Protein AF-A0AA37QQE6-F1 (afdb_monomer_lite)

Organism: NCBI:txid410072

pLDDT: mean 89.03, std 10.57, range [47.0, 96.75]

Foldseek 3Di:
DPDDPLQVVLCVQLVHQQLPDDDPDDPDDDPPDDDSCPSDDPVSVVVCVVVVSNPHD

Secondary structure (DSSP, 8-state):
-PPPHHHHHHHHHHTS-GGG----S-SS--TTPPPGGGGS-HHHHHHHHHTTTT---

Sequence (57 aa):
MAVDKEYERICKKLGFIPSEYKYDGPIEEDDTWVNPFSVLTVEENDYLYENGYLYQK

Structure (mmCIF, N/CA/C/O backbone):
data_AF-A0AA37QQE6-F1
#
_entry.id   AF-A0AA37QQE6-F1
#
loop_
_atom_site.group_PDB
_atom_site.id
_atom_site.type_symbol
_atom_site.label_atom_id
_atom_site.label_alt_id
_atom_site.label_comp_id
_atom_site.label_asym_id
_atom_site.label_entity_id
_atom_site.label_seq_id
_atom_site.pdbx_PDB_ins_code
_atom_site.Cartn_x
_atom_site.Cartn_y
_atom_site.Cartn_z
_atom_site.occupancy
_atom_site.B_iso_or_equiv
_atom_site.auth_seq_id
_atom_site.auth_comp_id
_atom_site.auth_asym_id
_atom_site.auth_atom_id
_atom_site.pdbx_PDB_model_num
ATOM 1 N N . MET A 1 1 ? -13.679 -9.295 12.259 1.00 47.00 1 MET A N 1
ATOM 2 C CA . MET A 1 1 ? -12.876 -8.056 12.272 1.00 47.00 1 MET A CA 1
ATOM 3 C C . MET A 1 1 ? -13.500 -7.144 11.241 1.00 47.00 1 MET A C 1
ATOM 5 O O . MET A 1 1 ? -13.648 -7.584 10.109 1.00 47.00 1 MET A O 1
ATOM 9 N N . ALA A 1 2 ? -14.004 -5.977 11.642 1.00 56.06 2 ALA A N 1
ATOM 10 C CA . ALA A 1 2 ? -14.496 -5.014 10.664 1.00 56.06 2 ALA A CA 1
ATOM 11 C C . ALA A 1 2 ? -13.281 -4.550 9.860 1.00 56.06 2 ALA A C 1
ATOM 13 O O . ALA A 1 2 ? -12.320 -4.066 10.454 1.00 56.06 2 ALA A O 1
ATOM 14 N N . VAL A 1 3 ? -13.289 -4.790 8.551 1.00 62.06 3 VAL A N 1
ATOM 15 C CA . VAL A 1 3 ? -12.304 -4.184 7.660 1.00 62.06 3 VAL A CA 1
ATOM 16 C C . VAL A 1 3 ? -12.497 -2.675 7.788 1.00 62.06 3 VAL A C 1
ATOM 18 O O . VAL A 1 3 ? -13.626 -2.184 7.724 1.00 62.06 3 VAL A O 1
ATOM 21 N N . ASP A 1 4 ? -11.420 -1.960 8.098 1.00 83.00 4 ASP A N 1
ATOM 22 C CA . ASP A 1 4 ? -11.469 -0.513 8.264 1.00 83.00 4 ASP A CA 1
ATOM 23 C C . ASP A 1 4 ? -11.934 0.129 6.946 1.00 83.00 4 ASP A C 1
ATOM 25 O O . ASP A 1 4 ? -11.476 -0.242 5.863 1.00 83.00 4 ASP A O 1
ATOM 29 N N . LYS A 1 5 ? -12.852 1.098 7.032 1.00 90.38 5 LYS A N 1
ATOM 30 C CA . LYS A 1 5 ? -13.344 1.840 5.863 1.00 90.38 5 LYS A CA 1
ATOM 31 C C . LYS A 1 5 ? -12.205 2.535 5.122 1.00 90.38 5 LYS A C 1
ATOM 33 O O . LYS A 1 5 ? -12.286 2.687 3.903 1.00 90.38 5 LYS A O 1
ATOM 38 N N . GLU A 1 6 ? -11.166 2.946 5.845 1.00 91.94 6 GLU A N 1
ATOM 39 C CA . GLU A 1 6 ? -9.970 3.539 5.255 1.00 91.94 6 GLU A CA 1
ATOM 40 C C . GLU A 1 6 ? -9.185 2.498 4.447 1.00 91.94 6 GLU A C 1
ATOM 42 O O . GLU A 1 6 ? -8.880 2.730 3.277 1.00 91.94 6 GLU A O 1
ATOM 47 N N . TYR A 1 7 ? -8.977 1.299 4.999 1.00 93.88 7 TYR A N 1
ATOM 48 C CA . TYR A 1 7 ? -8.320 0.205 4.282 1.00 93.88 7 TYR A CA 1
ATOM 49 C C . TYR A 1 7 ? -9.081 -0.200 3.009 1.00 93.88 7 TYR A C 1
ATOM 51 O O . TYR A 1 7 ? -8.474 -0.357 1.948 1.00 93.88 7 TYR A O 1
ATOM 59 N N . GLU A 1 8 ? -10.416 -0.299 3.060 1.00 94.62 8 GLU A N 1
ATOM 60 C CA . GLU A 1 8 ? -11.227 -0.576 1.863 1.00 94.62 8 GLU A CA 1
ATOM 61 C C . GLU A 1 8 ? -11.099 0.518 0.795 1.00 94.62 8 GLU A C 1
ATOM 63 O O . GLU A 1 8 ? -11.080 0.218 -0.404 1.00 94.62 8 GLU A O 1
ATOM 68 N N . ARG A 1 9 ? -11.028 1.791 1.208 1.00 95.38 9 ARG A N 1
ATOM 69 C CA . ARG A 1 9 ? -10.839 2.924 0.295 1.00 95.38 9 ARG A CA 1
ATOM 70 C C . ARG A 1 9 ? -9.482 2.842 -0.396 1.00 95.38 9 ARG A C 1
ATOM 72 O O . ARG A 1 9 ? -9.423 2.992 -1.615 1.00 95.38 9 ARG A O 1
ATOM 79 N N . ILE A 1 10 ? -8.432 2.546 0.364 1.00 96.00 10 ILE A N 1
ATOM 80 C CA . ILE A 1 10 ? -7.070 2.385 -0.147 1.00 96.00 10 ILE A CA 1
ATOM 81 C C . ILE A 1 10 ? -6.992 1.206 -1.129 1.00 96.00 10 ILE A C 1
ATOM 83 O O . ILE A 1 10 ? -6.491 1.377 -2.239 1.00 96.00 10 ILE A O 1
ATOM 87 N N . CYS A 1 11 ? -7.581 0.050 -0.800 1.00 95.50 11 CYS A N 1
ATOM 88 C CA . CYS A 1 11 ? -7.634 -1.105 -1.709 1.00 95.50 11 CYS A CA 1
ATOM 89 C C . CYS A 1 11 ? -8.330 -0.764 -3.037 1.00 95.50 11 CYS A C 1
ATOM 91 O O . CYS A 1 11 ? -7.846 -1.110 -4.113 1.00 95.50 11 CYS A O 1
ATOM 93 N N . LYS A 1 12 ? -9.457 -0.041 -2.985 1.00 95.88 12 LYS A N 1
ATOM 94 C CA . LYS A 1 12 ? -10.170 0.412 -4.192 1.00 95.88 12 LYS A CA 1
ATOM 95 C C . LYS A 1 12 ? -9.347 1.395 -5.022 1.00 95.88 12 LYS A C 1
ATOM 97 O O . LYS A 1 12 ? -9.418 1.344 -6.244 1.00 95.88 12 LYS A O 1
ATOM 102 N N . LYS A 1 13 ? -8.591 2.280 -4.368 1.00 96.06 13 LYS A N 1
ATOM 103 C CA . LYS A 1 13 ? -7.729 3.270 -5.023 1.00 96.06 13 LYS A CA 1
ATOM 104 C C . LYS A 1 13 ? -6.540 2.616 -5.731 1.00 96.06 13 LYS A C 1
ATOM 106 O O . LYS A 1 13 ? -6.204 3.021 -6.837 1.00 96.06 13 LYS A O 1
ATOM 111 N N . LEU A 1 14 ? -5.948 1.599 -5.111 1.00 94.62 14 LEU A N 1
ATOM 112 C CA . LEU A 1 14 ? -4.844 0.820 -5.673 1.00 94.62 14 LEU A CA 1
ATOM 113 C C . LEU A 1 14 ? -5.296 -0.163 -6.756 1.00 94.62 14 LEU A C 1
ATOM 115 O O . LEU A 1 14 ? -4.533 -0.480 -7.661 1.00 94.62 14 LEU A O 1
ATOM 119 N N . GLY A 1 15 ? -6.527 -0.670 -6.660 1.00 95.06 15 GLY A N 1
ATOM 120 C CA . GLY A 1 15 ? -7.021 -1.742 -7.526 1.00 95.06 15 GLY A CA 1
ATOM 121 C C . GLY A 1 15 ? -6.498 -3.133 -7.146 1.00 95.06 15 GLY A C 1
ATOM 122 O O . GLY A 1 15 ? -6.765 -4.096 -7.861 1.00 95.06 15 GLY A O 1
ATOM 123 N N . PHE A 1 16 ? -5.789 -3.255 -6.022 1.00 93.56 16 PHE A N 1
ATOM 124 C CA . PHE A 1 16 ? -5.291 -4.512 -5.464 1.00 93.56 16 PHE A CA 1
ATOM 125 C C . PHE A 1 16 ? -5.289 -4.469 -3.928 1.00 93.56 16 PHE A C 1
ATOM 127 O O . PHE A 1 16 ? -5.535 -3.424 -3.323 1.00 93.56 16 PHE A O 1
ATOM 134 N N . ILE A 1 17 ? -5.025 -5.616 -3.296 1.00 93.62 17 ILE A N 1
ATOM 135 C CA . ILE A 1 17 ? -4.939 -5.753 -1.837 1.00 93.62 17 ILE A CA 1
ATOM 136 C C . ILE A 1 17 ? -3.474 -5.548 -1.399 1.00 93.62 17 ILE A C 1
ATOM 138 O O . ILE A 1 17 ? -2.639 -6.392 -1.730 1.00 93.62 17 ILE A O 1
ATOM 142 N N . PRO A 1 18 ? -3.137 -4.482 -0.643 1.00 92.12 18 PRO A N 1
ATOM 143 C CA . PRO A 1 18 ? -1.762 -4.186 -0.219 1.00 92.12 18 PRO A CA 1
ATOM 144 C C . PRO A 1 18 ? -1.069 -5.335 0.511 1.00 92.12 18 PRO A C 1
ATOM 146 O O . PRO A 1 18 ? 0.083 -5.637 0.225 1.00 92.12 18 PRO A O 1
ATOM 149 N N . SER A 1 19 ? -1.788 -6.021 1.404 1.00 90.00 19 SER A N 1
ATOM 150 C CA . SER A 1 19 ? -1.238 -7.126 2.200 1.00 90.00 19 SER A CA 1
ATOM 151 C C . SER A 1 19 ? -0.920 -8.384 1.397 1.00 90.00 19 SER A C 1
ATOM 153 O O . SER A 1 19 ? -0.247 -9.280 1.897 1.00 90.00 19 SER A O 1
ATOM 155 N N . GLU A 1 20 ? -1.430 -8.475 0.171 1.00 91.62 20 GLU A N 1
ATOM 156 C CA . GLU A 1 20 ? -1.169 -9.579 -0.753 1.00 91.62 20 GLU A CA 1
ATOM 157 C C . GLU A 1 20 ? -0.230 -9.165 -1.889 1.00 91.62 20 GLU A C 1
ATOM 159 O O . GLU A 1 20 ? 0.160 -10.008 -2.702 1.00 91.62 20 GLU A O 1
ATOM 164 N N . TYR A 1 21 ? 0.146 -7.881 -1.953 1.00 90.75 21 TYR A N 1
ATOM 165 C CA . TYR A 1 21 ? 1.058 -7.377 -2.964 1.00 90.75 21 TYR A CA 1
ATOM 166 C C . TYR A 1 21 ? 2.399 -8.083 -2.828 1.00 90.75 21 TYR A C 1
ATOM 168 O O . TYR A 1 21 ? 3.021 -8.070 -1.766 1.00 90.75 21 TYR A O 1
ATOM 176 N N . LYS A 1 22 ? 2.849 -8.684 -3.924 1.00 88.44 22 LYS A N 1
ATOM 177 C CA . LYS A 1 22 ? 4.198 -9.219 -4.071 1.00 88.44 22 LYS A CA 1
ATOM 178 C C . LYS A 1 22 ? 4.961 -8.246 -4.940 1.00 88.44 22 LYS A C 1
ATOM 180 O O . LYS A 1 22 ? 4.428 -7.811 -5.954 1.00 88.44 22 LYS A O 1
ATOM 185 N N . TYR A 1 23 ? 6.188 -7.933 -4.542 1.00 87.38 23 TYR A N 1
ATOM 186 C CA . TYR A 1 23 ? 7.041 -7.070 -5.340 1.00 87.38 23 TYR A CA 1
ATOM 187 C C . TYR A 1 23 ? 7.193 -7.657 -6.750 1.00 87.38 23 TYR A C 1
ATOM 189 O O . TYR A 1 23 ? 7.704 -8.767 -6.905 1.00 87.38 23 TYR A O 1
ATOM 197 N N . ASP A 1 24 ? 6.709 -6.924 -7.747 1.00 86.06 24 ASP A N 1
ATOM 198 C CA . ASP A 1 24 ? 6.743 -7.267 -9.172 1.00 86.06 24 ASP A CA 1
ATOM 199 C C . ASP A 1 24 ? 7.614 -6.289 -9.977 1.00 86.06 24 ASP A C 1
ATOM 201 O O . ASP A 1 24 ? 7.593 -6.284 -11.208 1.00 86.06 24 ASP A O 1
ATOM 205 N N . GLY A 1 25 ? 8.381 -5.461 -9.266 1.00 87.31 25 GLY A N 1
ATOM 206 C CA . GLY A 1 25 ? 9.257 -4.465 -9.848 1.00 87.31 25 GLY A CA 1
ATOM 207 C C . GLY A 1 25 ? 10.596 -5.018 -10.346 1.00 87.31 25 GLY A C 1
ATOM 208 O O . GLY A 1 25 ? 10.916 -6.202 -10.181 1.00 87.31 25 GLY A O 1
ATOM 209 N N . PRO A 1 26 ? 11.390 -4.146 -10.978 1.00 90.75 26 PRO A N 1
ATOM 210 C CA . PRO A 1 26 ? 12.689 -4.480 -11.535 1.00 90.75 26 PRO A CA 1
ATOM 211 C C . PRO A 1 26 ? 13.714 -4.761 -10.430 1.00 90.75 26 PRO A C 1
ATOM 213 O O . PRO A 1 26 ? 13.695 -4.168 -9.359 1.00 90.75 26 PRO A O 1
ATOM 216 N N . ILE A 1 27 ? 14.628 -5.698 -10.691 1.00 89.19 27 ILE A N 1
ATOM 217 C CA . ILE A 1 27 ? 15.692 -6.062 -9.736 1.00 89.19 27 ILE A CA 1
ATOM 218 C C . ILE A 1 27 ? 16.775 -4.973 -9.683 1.00 89.19 27 ILE A C 1
ATOM 220 O O . ILE A 1 27 ? 17.409 -4.770 -8.648 1.00 89.19 27 ILE A O 1
ATOM 224 N N . GLU A 1 28 ? 16.984 -4.290 -10.806 1.00 91.88 28 GLU A N 1
ATOM 225 C CA . GLU A 1 28 ? 17.915 -3.175 -10.961 1.00 91.88 28 GLU A CA 1
ATOM 226 C C . GLU A 1 28 ? 17.144 -1.853 -11.048 1.00 91.88 28 GLU A C 1
ATOM 228 O O . GLU A 1 28 ? 15.924 -1.839 -11.211 1.00 91.88 28 GLU A O 1
ATOM 233 N N . GLU A 1 29 ? 17.855 -0.736 -10.912 1.00 88.81 29 GLU A N 1
ATOM 234 C CA . GLU A 1 29 ? 17.267 0.596 -11.036 1.00 88.81 29 GLU A CA 1
ATOM 235 C C . GLU A 1 29 ? 16.674 0.799 -12.438 1.00 88.81 29 GLU A C 1
ATOM 237 O O . GLU A 1 29 ? 17.360 0.644 -13.449 1.00 88.81 29 GLU A O 1
ATOM 242 N N . ASP A 1 30 ? 15.392 1.148 -12.485 1.00 91.06 30 ASP A N 1
ATOM 243 C CA . ASP A 1 30 ? 14.667 1.441 -13.715 1.00 91.06 30 ASP A CA 1
ATOM 244 C C . ASP A 1 30 ? 13.764 2.655 -13.483 1.00 91.06 30 ASP A C 1
ATOM 246 O O . ASP A 1 30 ? 12.690 2.556 -12.884 1.00 91.06 30 ASP A O 1
ATOM 250 N N . ASP A 1 31 ? 14.203 3.805 -13.991 1.00 90.25 31 ASP A N 1
ATOM 251 C CA . ASP A 1 31 ? 13.468 5.073 -13.922 1.00 90.25 31 ASP A CA 1
ATOM 252 C C . ASP A 1 31 ? 12.122 5.038 -14.664 1.00 90.25 31 ASP A C 1
ATOM 254 O O . ASP A 1 31 ? 11.292 5.937 -14.505 1.00 90.25 31 ASP A O 1
ATOM 258 N N . THR A 1 32 ? 11.893 4.027 -15.509 1.00 92.94 32 THR A N 1
ATOM 259 C CA . THR A 1 32 ? 10.632 3.857 -16.236 1.00 92.94 32 THR A CA 1
ATOM 260 C C . THR A 1 32 ? 9.592 3.074 -15.439 1.00 92.94 32 THR A C 1
ATOM 262 O O . THR A 1 32 ? 8.404 3.123 -15.775 1.00 92.94 32 THR A O 1
ATOM 265 N N . TRP A 1 33 ? 9.999 2.390 -14.363 1.00 92.56 33 TRP A N 1
ATOM 266 C CA . TRP A 1 33 ? 9.081 1.641 -13.518 1.00 92.56 33 TRP A CA 1
ATOM 267 C C . TRP A 1 33 ? 8.333 2.561 -12.552 1.00 92.56 33 TRP A C 1
ATOM 269 O O . TRP A 1 33 ? 8.912 3.296 -11.752 1.00 92.56 33 TRP A O 1
ATOM 279 N N . VAL A 1 34 ? 7.004 2.492 -12.599 1.00 91.38 34 VAL A N 1
ATOM 280 C CA . VAL A 1 34 ? 6.135 3.286 -11.730 1.00 91.38 34 VAL A CA 1
ATOM 281 C C . VAL A 1 34 ? 5.767 2.465 -10.503 1.00 91.38 34 VAL A C 1
ATOM 283 O O . VAL A 1 34 ? 5.105 1.436 -10.615 1.00 91.38 34 VAL A O 1
ATOM 286 N N . ASN A 1 35 ? 6.139 2.959 -9.320 1.00 90.19 35 ASN A N 1
ATOM 287 C CA . ASN A 1 35 ? 5.752 2.334 -8.059 1.00 90.19 35 ASN A CA 1
ATOM 288 C C . ASN A 1 35 ? 4.212 2.292 -7.934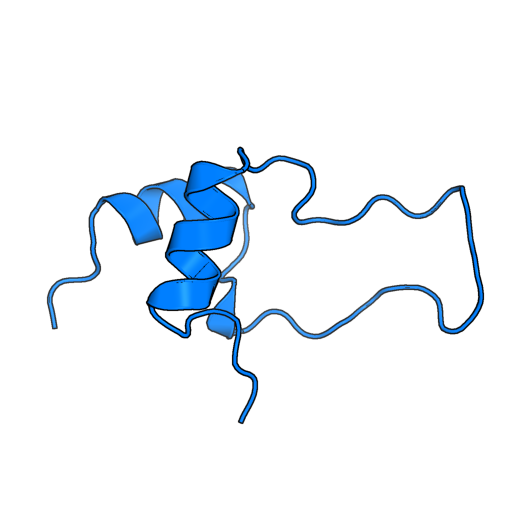 1.00 90.19 35 ASN A C 1
ATOM 290 O O . ASN A 1 35 ? 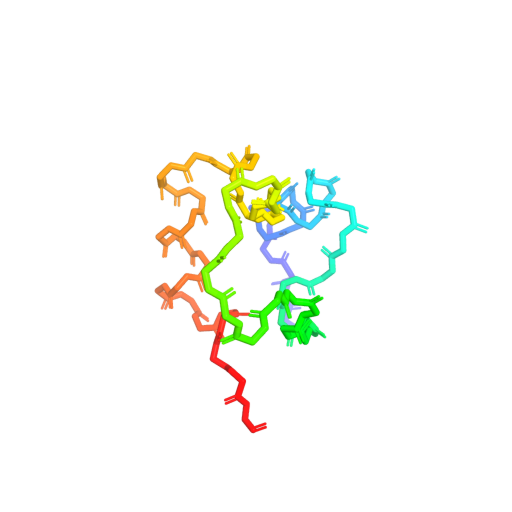3.584 3.357 -7.945 1.00 90.19 35 ASN A O 1
ATOM 294 N N . PRO A 1 36 ? 3.585 1.114 -7.755 1.00 92.31 36 PRO A N 1
ATOM 295 C CA . PRO A 1 36 ? 2.129 0.994 -7.675 1.00 92.31 36 PRO A CA 1
ATOM 296 C C . PRO A 1 36 ? 1.516 1.716 -6.465 1.00 92.31 36 PRO A C 1
ATOM 298 O O . PRO A 1 36 ? 0.350 2.102 -6.506 1.00 92.31 36 PRO A O 1
ATOM 301 N N . PHE A 1 37 ? 2.298 1.979 -5.415 1.00 93.62 37 PHE A N 1
ATOM 302 C CA . PHE A 1 37 ? 1.867 2.754 -4.248 1.00 93.62 37 PHE A CA 1
ATOM 303 C C . PHE A 1 37 ? 1.993 4.275 -4.439 1.00 93.62 37 PHE A C 1
ATOM 305 O O . PHE A 1 37 ? 1.550 5.033 -3.578 1.00 93.62 37 PHE A O 1
ATOM 312 N N . SER A 1 38 ?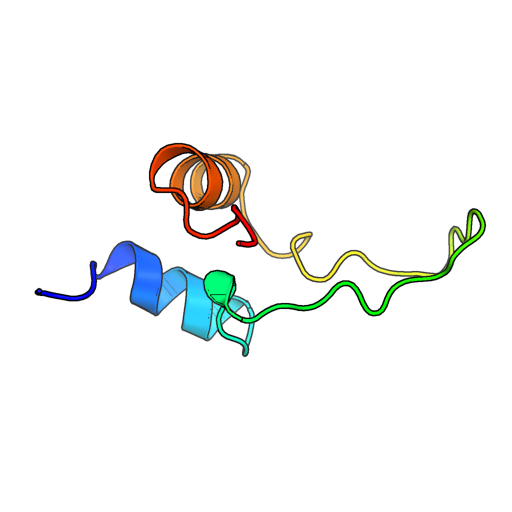 2.538 4.751 -5.569 1.00 93.44 38 SER A N 1
ATOM 313 C CA . SER A 1 38 ? 2.678 6.191 -5.862 1.00 93.44 38 SER A CA 1
ATOM 314 C C . SER A 1 38 ? 1.345 6.937 -5.999 1.00 93.44 38 SER A C 1
ATOM 316 O O . SER A 1 38 ? 1.315 8.162 -5.919 1.00 93.44 38 SER A O 1
ATOM 318 N N . VAL A 1 39 ? 0.233 6.215 -6.180 1.00 95.25 39 VAL A N 1
ATOM 319 C CA . VAL A 1 39 ? -1.116 6.802 -6.243 1.00 95.25 39 VAL A CA 1
ATOM 320 C C . VAL A 1 39 ? -1.629 7.256 -4.872 1.00 95.25 39 VAL A C 1
ATOM 322 O O . VAL A 1 39 ? -2.583 8.037 -4.795 1.00 95.25 39 VAL A O 1
ATOM 325 N N . LEU A 1 40 ? -1.049 6.736 -3.790 1.00 95.81 40 LEU A N 1
ATOM 326 C CA . LEU A 1 40 ? -1.464 7.026 -2.423 1.00 95.81 40 LEU A CA 1
ATOM 327 C C . LEU A 1 40 ? -0.915 8.367 -1.942 1.00 95.81 40 LEU A C 1
ATOM 329 O O . LEU A 1 40 ? 0.155 8.807 -2.361 1.00 95.81 40 LEU A O 1
ATOM 333 N N . THR A 1 41 ? -1.637 9.007 -1.024 1.00 96.75 41 THR A N 1
ATOM 334 C CA . THR A 1 41 ? -1.065 10.117 -0.257 1.00 96.75 41 THR A CA 1
ATOM 335 C C . THR A 1 41 ? -0.042 9.592 0.751 1.00 96.75 41 THR A C 1
ATOM 337 O O . THR A 1 41 ? 0.081 8.383 0.979 1.00 96.75 41 THR A O 1
ATOM 340 N N . VAL A 1 42 ? 0.711 10.509 1.361 1.00 95.75 42 VAL A N 1
ATOM 341 C CA . VAL A 1 42 ? 1.647 10.161 2.437 1.00 95.75 42 VAL A CA 1
ATOM 342 C C . VAL A 1 42 ? 0.884 9.534 3.607 1.00 95.75 42 VAL A C 1
ATOM 344 O O . VAL A 1 42 ? 1.257 8.463 4.067 1.00 95.75 42 VAL A O 1
ATOM 347 N N . GLU A 1 43 ? -0.252 10.115 3.999 1.00 96.25 43 GLU A N 1
ATOM 348 C CA . GLU A 1 43 ? -1.068 9.626 5.116 1.00 96.25 43 GLU A CA 1
ATOM 349 C C . GLU A 1 43 ? -1.654 8.232 4.855 1.00 96.25 43 GLU A C 1
ATOM 351 O O . GLU A 1 43 ? -1.749 7.415 5.767 1.00 96.25 43 GLU A O 1
ATOM 356 N N . GLU A 1 44 ? -2.042 7.940 3.611 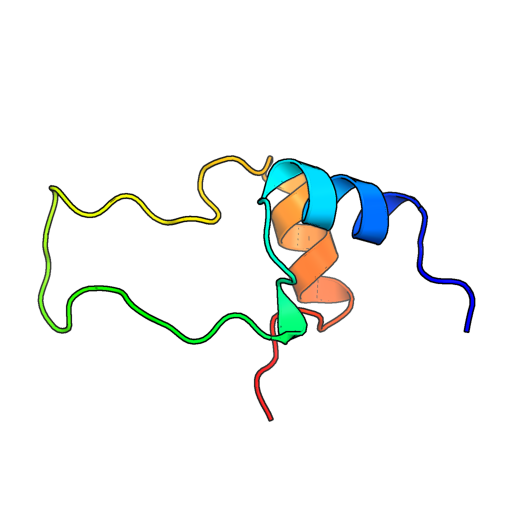1.00 95.75 44 GLU A N 1
ATOM 357 C CA . GLU A 1 44 ? -2.531 6.613 3.225 1.00 95.75 44 GLU A CA 1
ATOM 358 C C . GLU A 1 44 ? -1.408 5.562 3.280 1.00 95.75 44 GLU A C 1
ATOM 360 O O . GLU A 1 44 ? -1.644 4.441 3.732 1.00 95.75 44 GLU A O 1
ATOM 365 N N . ASN A 1 45 ? -0.186 5.914 2.859 1.00 94.31 45 ASN A N 1
ATOM 366 C CA . ASN A 1 45 ? 0.980 5.034 2.995 1.00 94.31 45 ASN A CA 1
ATOM 367 C C . ASN A 1 45 ? 1.333 4.782 4.467 1.00 94.31 45 ASN A C 1
ATOM 369 O O . ASN A 1 45 ? 1.514 3.627 4.858 1.00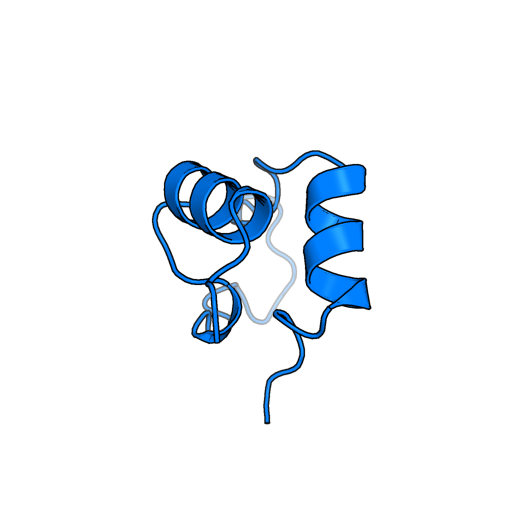 94.31 45 ASN A O 1
ATOM 373 N N . ASP A 1 46 ? 1.379 5.838 5.281 1.00 94.75 46 ASP A N 1
ATOM 374 C CA . ASP A 1 46 ? 1.667 5.740 6.713 1.00 94.75 46 ASP A CA 1
ATOM 375 C C . ASP A 1 46 ? 0.622 4.868 7.415 1.00 94.75 46 ASP A C 1
ATOM 377 O O . ASP A 1 46 ? 0.976 3.946 8.148 1.00 94.75 46 ASP A O 1
ATOM 381 N N . TYR A 1 47 ? -0.665 5.056 7.099 1.00 94.56 47 TYR A N 1
ATOM 382 C CA . TYR A 1 47 ? -1.743 4.207 7.603 1.00 94.56 47 TYR A CA 1
ATOM 383 C C . TYR A 1 47 ? -1.505 2.722 7.286 1.00 94.56 47 TYR A C 1
ATOM 385 O O . TYR A 1 47 ? -1.662 1.871 8.169 1.00 94.56 47 TYR A O 1
ATOM 393 N N . LEU A 1 48 ? -1.118 2.387 6.048 1.00 93.38 48 LEU A N 1
ATOM 394 C CA . LEU A 1 48 ? -0.833 1.001 5.665 1.00 93.38 48 LEU A CA 1
ATOM 395 C C . LEU A 1 48 ? 0.352 0.417 6.445 1.00 93.38 48 LEU A C 1
ATOM 397 O O . LEU A 1 48 ? 0.298 -0.741 6.871 1.00 93.38 48 LEU A O 1
ATOM 401 N N . TYR A 1 49 ? 1.406 1.208 6.639 1.00 91.62 49 TYR A N 1
ATOM 402 C CA . TYR A 1 49 ? 2.610 0.804 7.359 1.00 91.62 49 TYR A CA 1
ATOM 403 C C . TYR A 1 49 ? 2.352 0.608 8.862 1.00 91.62 49 TYR A C 1
ATOM 405 O O . TYR A 1 49 ? 2.666 -0.447 9.419 1.00 91.62 49 TYR A O 1
ATOM 413 N N . GLU A 1 50 ? 1.722 1.583 9.518 1.00 93.19 50 GLU A N 1
ATOM 414 C CA . GLU A 1 50 ? 1.442 1.568 10.959 1.00 93.19 50 GLU A CA 1
ATOM 415 C C . GLU A 1 50 ? 0.485 0.440 11.362 1.00 93.19 50 GLU A C 1
ATOM 417 O O . GLU A 1 50 ? 0.646 -0.163 12.423 1.00 93.19 50 GLU A O 1
ATOM 422 N N . ASN A 1 51 ? -0.475 0.100 10.496 1.00 91.12 51 ASN A N 1
ATOM 423 C CA . ASN A 1 51 ? -1.415 -1.003 10.727 1.00 91.12 51 ASN A CA 1
ATOM 424 C C . ASN A 1 51 ? -0.883 -2.366 10.255 1.00 91.12 51 ASN A C 1
ATOM 426 O O . ASN A 1 51 ? -1.559 -3.385 10.396 1.00 91.12 51 ASN A O 1
ATOM 430 N N . GLY A 1 52 ? 0.333 -2.403 9.706 1.00 89.94 52 GLY A N 1
ATOM 431 C CA . GLY A 1 52 ? 1.019 -3.625 9.311 1.00 89.94 52 GLY A CA 1
ATOM 432 C C . GLY A 1 52 ? 0.467 -4.320 8.073 1.00 89.94 52 GLY A C 1
ATOM 433 O O . GLY A 1 52 ? 0.748 -5.497 7.856 1.00 89.94 52 GLY A O 1
ATOM 434 N N . TYR A 1 53 ? -0.261 -3.593 7.227 1.00 90.44 53 TYR A N 1
ATOM 435 C CA . TYR A 1 53 ? -0.749 -4.102 5.946 1.00 90.44 53 TYR A CA 1
ATOM 436 C C . TYR A 1 53 ? 0.358 -4.257 4.896 1.00 90.44 53 TYR A C 1
ATOM 438 O O . TYR A 1 53 ? 0.107 -4.843 3.851 1.00 90.44 53 TYR A O 1
ATOM 446 N N . LEU A 1 54 ? 1.566 -3.751 5.161 1.00 87.25 54 LEU A N 1
ATOM 447 C CA . LEU A 1 54 ? 2.735 -3.878 4.279 1.00 87.25 54 LEU A CA 1
ATOM 448 C C . LEU A 1 54 ? 3.773 -4.894 4.781 1.00 87.25 54 LEU A C 1
ATOM 450 O O . LEU A 1 54 ? 4.767 -5.142 4.100 1.00 87.25 54 LEU A O 1
ATOM 454 N N . TYR A 1 55 ? 3.573 -5.492 5.961 1.00 81.88 55 TYR A N 1
ATOM 455 C CA . TYR A 1 55 ? 4.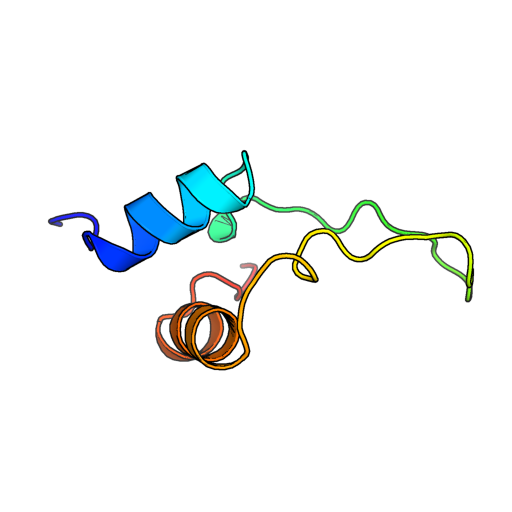498 -6.495 6.486 1.00 81.88 55 TYR A CA 1
ATOM 456 C C . TYR A 1 55 ? 4.207 -7.852 5.845 1.00 81.88 55 TYR A C 1
ATOM 458 O O . TYR A 1 55 ? 3.291 -8.568 6.251 1.00 81.88 55 TYR A O 1
ATOM 466 N N . GLN A 1 56 ? 5.001 -8.217 4.840 1.00 65.81 56 GLN A N 1
ATOM 467 C CA . GLN A 1 56 ? 4.997 -9.577 4.308 1.00 65.81 56 GLN A CA 1
ATOM 468 C C . GLN A 1 56 ? 5.546 -10.541 5.376 1.00 65.81 56 GLN A C 1
ATOM 470 O O . GLN A 1 56 ? 6.616 -10.301 5.940 1.00 65.81 56 GLN A O 1
ATOM 475 N N . LYS A 1 57 ? 4.789 -11.602 5.680 1.00 54.44 57 LYS A N 1
ATOM 476 C CA . LYS A 1 57 ? 5.227 -12.733 6.514 1.00 54.44 57 LYS A CA 1
ATOM 477 C C . LYS A 1 57 ? 5.866 -13.828 5.675 1.00 54.44 57 LYS A C 1
ATOM 479 O O . LYS A 1 57 ? 5.361 -14.060 4.555 1.00 54.44 57 LYS A O 1
#

Radius of gyration: 12.23 Å; chains: 1; bounding box: 32×23×28 Å